Protein AF-A7HIB5-F1 (afdb_monomer_lite)

Radius of gyration: 30.07 Å; chains: 1; bounding box: 43×78×100 Å

Foldseek 3Di:
DDDDDDDDDDDPDDDDDDDDDDDDDDDDDDDDDDDDDDDDDDDDDPPPPCPDPLNVLVDDPDDPVPDDPLRVVLSVLVNLLVVLVVLLVVLVVCLVVDPDPVVNVVSVVSSVVSVVVNVVSLVVNLVSDVVSVVLCVLQPPDDDDSPDPPPPVVVVVVVVVVVVVVVVPD

Secondary structure (DSSP, 8-state):
----------------------------PPPP--------------------HHHHTTS-SS-GGGS-HHHHHHHHHHHHHHHHHHHHHHHHHHHHH---HHHHHHHHHHHHHHHHHHHHHHHHHHTT-HHHHHHHHHHSS--S-SS--HHHHHHHHHHHHHHHHHHTT-

pLDDT: mean 72.17, std 26.58, range [30.25, 98.88]

Structure (mmCIF, N/CA/C/O backbone):
data_AF-A7HIB5-F1
#
_entry.id   AF-A7HIB5-F1
#
loop_
_atom_site.group_PDB
_atom_site.id
_atom_site.type_symbol
_atom_site.label_atom_id
_atom_site.label_alt_id
_atom_site.label_comp_id
_atom_site.label_asym_id
_atom_site.label_entity_id
_atom_site.label_seq_id
_atom_site.pdbx_PDB_ins_code
_atom_site.Cartn_x
_atom_site.Cartn_y
_atom_site.Cartn_z
_atom_site.occupancy
_atom_site.B_iso_or_equiv
_atom_site.auth_seq_id
_atom_site.auth_comp_id
_atom_site.auth_asym_id
_atom_site.auth_atom_id
_atom_site.pdbx_PDB_model_num
ATOM 1 N N . MET A 1 1 ? 11.493 42.938 14.605 1.00 36.56 1 MET A N 1
ATOM 2 C CA . MET A 1 1 ? 12.101 42.717 15.928 1.00 36.56 1 MET A CA 1
ATOM 3 C C . MET A 1 1 ? 11.014 42.196 16.848 1.00 36.56 1 MET A C 1
ATOM 5 O O . MET A 1 1 ? 10.029 42.889 17.049 1.00 36.56 1 MET A O 1
ATOM 9 N N . GLU A 1 2 ? 11.189 40.945 17.266 1.00 53.94 2 GLU A N 1
ATOM 10 C CA . GLU A 1 2 ? 10.565 40.232 18.399 1.00 53.94 2 GLU A CA 1
ATOM 11 C C . GLU A 1 2 ? 10.636 41.027 19.735 1.00 53.94 2 GLU A C 1
ATOM 13 O O . GLU A 1 2 ? 11.330 42.049 19.732 1.00 53.94 2 GLU A O 1
ATOM 18 N N . PRO A 1 3 ? 10.025 40.602 20.880 1.00 54.56 3 PRO A N 1
ATOM 19 C CA . PRO A 1 3 ? 9.791 39.196 21.273 1.00 54.56 3 PRO A CA 1
ATOM 20 C C . PRO A 1 3 ? 8.508 38.864 22.069 1.00 54.56 3 PRO A C 1
ATOM 22 O O . PRO A 1 3 ? 7.959 39.683 22.799 1.00 54.56 3 PRO A O 1
ATOM 25 N N . LEU A 1 4 ? 8.117 37.587 22.040 1.00 38.16 4 LEU A N 1
ATOM 26 C CA . LEU A 1 4 ? 7.354 36.945 23.115 1.00 38.16 4 LEU A CA 1
ATOM 27 C C . LEU A 1 4 ? 7.949 35.555 23.353 1.00 38.16 4 LEU A C 1
ATOM 29 O O . LEU A 1 4 ? 7.671 34.602 22.631 1.00 38.16 4 LEU A O 1
ATOM 33 N N . ALA A 1 5 ? 8.814 35.472 24.360 1.00 41.25 5 ALA A N 1
ATOM 34 C CA . ALA A 1 5 ? 9.401 34.237 24.842 1.00 41.25 5 ALA A CA 1
ATOM 35 C C . ALA A 1 5 ? 9.019 34.028 26.313 1.00 41.25 5 ALA A C 1
ATOM 37 O O . ALA A 1 5 ? 9.237 34.919 27.129 1.00 41.25 5 ALA A O 1
ATOM 38 N N . LYS A 1 6 ? 8.588 32.789 26.590 1.00 39.31 6 LYS A N 1
ATOM 39 C CA . LYS A 1 6 ? 8.631 32.038 27.859 1.00 39.31 6 LYS A CA 1
ATOM 40 C C . LYS A 1 6 ? 7.645 32.421 28.962 1.00 39.31 6 LYS A C 1
ATOM 42 O O . LYS A 1 6 ? 7.785 33.479 29.551 1.00 39.31 6 LYS A O 1
ATOM 47 N N . GLU A 1 7 ? 6.847 31.428 29.380 1.00 38.28 7 GLU A N 1
ATOM 48 C CA . GLU A 1 7 ? 6.951 30.915 30.755 1.00 38.28 7 GLU A CA 1
ATOM 49 C C . GLU A 1 7 ? 6.451 29.449 30.930 1.00 38.28 7 GLU A C 1
ATOM 51 O O . GLU A 1 7 ? 5.324 29.131 30.573 1.00 38.28 7 GLU A O 1
ATOM 56 N N . LEU A 1 8 ? 7.356 28.607 31.474 1.00 38.28 8 LEU A N 1
ATOM 57 C CA . LEU A 1 8 ? 7.227 27.394 32.328 1.00 38.28 8 LEU A CA 1
ATOM 58 C C . LEU A 1 8 ? 6.327 26.214 31.877 1.00 38.28 8 LEU A C 1
ATOM 60 O O . LEU A 1 8 ? 5.111 26.314 31.846 1.00 38.28 8 LEU A O 1
ATOM 64 N N . ALA A 1 9 ? 6.855 25.055 31.461 1.00 34.50 9 ALA A N 1
ATOM 65 C CA . ALA A 1 9 ? 7.658 24.049 32.187 1.00 34.50 9 ALA A CA 1
ATOM 66 C C . ALA A 1 9 ? 6.926 23.319 33.341 1.00 34.50 9 ALA A C 1
ATOM 68 O O . ALA A 1 9 ? 6.409 23.938 34.264 1.00 34.50 9 ALA A O 1
ATOM 69 N N . SER A 1 10 ? 7.014 21.983 33.288 1.00 33.91 10 SER A N 1
ATOM 70 C CA . SER A 1 10 ? 6.782 20.999 34.360 1.00 33.91 10 SER A CA 1
ATOM 71 C C . SER A 1 10 ? 5.339 20.620 34.707 1.00 33.91 10 SER A C 1
ATOM 73 O O . SER A 1 10 ? 4.723 21.162 35.621 1.00 33.91 10 SER A O 1
ATOM 75 N N . ARG A 1 11 ? 4.869 19.533 34.086 1.00 38.69 11 ARG A N 1
ATOM 76 C CA . ARG A 1 11 ? 3.979 18.564 34.740 1.00 38.69 11 ARG A CA 1
ATOM 77 C C . ARG A 1 11 ? 4.498 17.152 34.485 1.00 38.69 11 ARG A C 1
ATOM 79 O O . ARG A 1 11 ? 3.959 16.413 33.672 1.00 38.69 11 ARG A O 1
ATOM 86 N N . GLU A 1 12 ? 5.561 16.797 35.201 1.00 39.62 12 GLU A N 1
ATOM 87 C CA . GLU A 1 12 ? 5.762 15.407 35.596 1.00 39.62 12 GLU A CA 1
ATOM 88 C C . GLU A 1 12 ? 4.677 15.072 36.625 1.00 39.62 12 GLU A C 1
ATOM 90 O O . GLU A 1 12 ? 4.636 15.639 37.717 1.00 39.62 12 GLU A O 1
ATOM 95 N N . GLY A 1 13 ? 3.745 14.208 36.237 1.00 33.75 13 GLY A N 1
ATOM 96 C CA . GLY A 1 13 ? 2.712 13.655 37.104 1.00 33.75 13 GLY A CA 1
ATOM 97 C C . GLY A 1 13 ? 2.836 12.145 37.075 1.00 33.75 13 GLY A C 1
ATOM 98 O O . GLY A 1 13 ? 2.188 11.489 36.266 1.00 33.75 13 GLY A O 1
ATOM 99 N N . GLY A 1 14 ? 3.731 11.624 37.913 1.00 30.25 14 GLY A N 1
ATOM 100 C CA . GLY A 1 14 ? 3.967 10.198 38.072 1.00 30.25 14 GLY A CA 1
ATOM 101 C C . GLY A 1 14 ? 2.706 9.441 38.485 1.00 30.25 14 GLY A C 1
ATOM 102 O O . GLY A 1 14 ? 1.888 9.918 39.271 1.00 30.25 14 GLY A O 1
ATOM 103 N N . TRP A 1 15 ? 2.601 8.235 37.942 1.00 32.22 15 TRP A N 1
ATOM 104 C CA . TRP A 1 15 ? 1.626 7.209 38.280 1.00 32.22 15 TRP A CA 1
ATOM 105 C C . TRP A 1 15 ? 1.681 6.883 39.784 1.00 32.22 15 TRP A C 1
ATOM 107 O O . TRP A 1 15 ? 2.709 6.379 40.250 1.00 32.22 15 TRP A O 1
ATOM 117 N N . PRO A 1 16 ? 0.627 7.134 40.583 1.00 42.06 16 PRO A N 1
ATOM 118 C CA . PRO A 1 16 ? 0.621 6.690 41.966 1.00 42.06 16 PRO A CA 1
ATOM 119 C C . PRO A 1 16 ? 0.339 5.186 42.012 1.00 42.06 16 PRO A C 1
ATOM 121 O O . PRO A 1 16 ? -0.712 4.703 41.590 1.00 42.06 16 PRO A O 1
ATOM 124 N N . GLY A 1 17 ? 1.324 4.443 42.516 1.00 33.69 17 GLY A N 1
ATOM 125 C CA . GLY A 1 17 ? 1.228 3.014 42.775 1.00 33.69 17 GLY A CA 1
ATOM 126 C C . GLY A 1 17 ? 0.143 2.680 43.797 1.00 33.69 17 GLY A C 1
ATOM 127 O O . GLY A 1 17 ? -0.054 3.394 44.779 1.00 33.69 17 GLY A O 1
ATOM 128 N N . ASN A 1 18 ? -0.522 1.547 43.581 1.00 41.72 18 ASN A N 1
ATOM 129 C CA . ASN A 1 18 ? -1.364 0.930 44.592 1.00 41.72 18 ASN A CA 1
ATOM 130 C C . ASN A 1 18 ? -0.538 -0.129 45.333 1.00 41.72 18 ASN A C 1
ATOM 132 O O . ASN A 1 18 ? -0.237 -1.199 44.805 1.00 41.72 18 ASN A O 1
ATOM 136 N N . VAL A 1 19 ? -0.134 0.211 46.553 1.00 40.56 19 VAL A N 1
ATOM 137 C CA . VAL A 1 19 ? 0.508 -0.687 47.512 1.00 40.56 19 VAL A CA 1
ATOM 138 C C . VAL A 1 19 ? -0.558 -1.391 48.354 1.00 40.56 19 VAL A C 1
ATOM 140 O O . VAL A 1 19 ? -1.298 -0.753 49.091 1.00 40.56 19 VAL A O 1
ATOM 143 N N . GLY A 1 20 ? -0.576 -2.721 48.259 1.00 32.19 20 GLY A N 1
ATOM 144 C CA . GLY A 1 20 ? -0.766 -3.652 49.374 1.00 32.19 20 GLY A CA 1
ATOM 145 C C . GLY A 1 20 ? -2.092 -3.654 50.147 1.00 32.19 20 GLY A C 1
ATOM 146 O O . GLY A 1 20 ? -2.288 -2.881 51.081 1.00 32.19 20 GLY A O 1
ATOM 147 N N . ARG A 1 21 ? -2.888 -4.709 49.936 1.00 38.75 21 ARG A N 1
ATOM 148 C CA . ARG A 1 21 ? -3.499 -5.442 51.056 1.00 38.75 21 ARG A CA 1
ATOM 149 C C . ARG A 1 21 ? -3.603 -6.931 50.725 1.00 38.75 21 ARG A C 1
ATOM 151 O O . ARG A 1 21 ? -4.389 -7.342 49.879 1.00 38.75 21 ARG A O 1
ATOM 158 N N . GLU A 1 22 ? -2.788 -7.721 51.414 1.00 34.84 22 GLU A N 1
ATOM 159 C CA . GLU A 1 22 ? -2.871 -9.179 51.474 1.00 34.84 22 GLU A CA 1
ATOM 160 C C . GLU A 1 22 ? -4.095 -9.638 52.287 1.00 34.84 22 GLU A C 1
ATOM 162 O O . GLU A 1 22 ? -4.501 -8.981 53.248 1.00 34.84 22 GLU A O 1
ATOM 167 N N . GLY A 1 23 ? -4.607 -10.829 51.953 1.00 35.84 23 GLY A N 1
ATOM 168 C CA . GLY A 1 23 ? -5.240 -11.714 52.933 1.00 35.84 23 GLY A CA 1
ATOM 169 C C . GLY A 1 23 ? -6.738 -11.980 52.776 1.00 35.84 23 GLY A C 1
ATOM 170 O O . GLY A 1 23 ? -7.515 -11.604 53.646 1.00 35.84 23 GLY A O 1
ATOM 171 N N . ALA A 1 24 ? -7.138 -12.738 51.753 1.00 36.34 24 ALA A N 1
ATOM 172 C CA . ALA A 1 24 ? -8.324 -13.596 51.838 1.00 36.34 24 ALA A CA 1
ATOM 173 C C . ALA A 1 24 ? -8.145 -14.831 50.941 1.00 36.34 24 ALA A C 1
ATOM 175 O O . ALA A 1 24 ? -8.324 -14.778 49.728 1.00 36.34 24 ALA A O 1
ATOM 176 N N . LYS A 1 25 ? -7.755 -15.957 51.551 1.00 37.62 25 LYS A N 1
ATOM 177 C CA . LYS A 1 25 ? -7.808 -17.279 50.917 1.00 37.62 25 LYS A CA 1
ATOM 178 C C . LYS A 1 25 ? -9.274 -17.702 50.846 1.00 37.62 25 LYS A C 1
ATOM 180 O O . LYS A 1 25 ? -9.873 -17.968 51.883 1.00 37.62 25 LYS A O 1
ATOM 185 N N . VAL A 1 26 ? -9.826 -17.791 49.641 1.00 41.09 26 VAL A N 1
ATOM 186 C CA . VAL A 1 26 ? -11.100 -18.472 49.388 1.00 41.09 26 VAL A CA 1
ATOM 187 C C . VAL A 1 26 ? -10.791 -19.690 48.531 1.00 41.09 26 VAL A C 1
ATOM 189 O O . VAL A 1 26 ? -10.477 -19.580 47.352 1.00 41.09 26 VAL A O 1
ATOM 192 N N . THR A 1 27 ? -10.817 -20.859 49.161 1.00 40.34 27 THR A N 1
ATOM 193 C CA . THR A 1 27 ? -10.777 -22.161 48.496 1.00 40.34 27 THR A CA 1
ATOM 194 C C . THR A 1 27 ? -12.198 -22.691 48.421 1.00 40.34 27 THR A C 1
ATOM 196 O O . THR A 1 27 ? -12.752 -23.005 49.469 1.00 40.34 27 THR A O 1
ATOM 199 N N . HIS A 1 28 ? -12.760 -22.859 47.226 1.00 36.03 28 HIS A N 1
ATOM 200 C CA . HIS A 1 28 ? -13.824 -23.837 47.002 1.00 36.03 28 HIS A CA 1
ATOM 201 C C . HIS A 1 28 ? -13.687 -24.458 45.612 1.00 36.03 28 HIS A C 1
ATOM 203 O O . HIS A 1 28 ? -13.496 -23.763 44.617 1.00 36.03 28 HIS A O 1
ATOM 209 N N . SER A 1 29 ? -13.714 -25.790 45.615 1.00 32.31 29 SER A N 1
ATOM 210 C CA . SER A 1 29 ? -13.533 -26.700 44.491 1.00 32.31 29 SER A CA 1
ATOM 211 C C . SER A 1 29 ? -14.467 -26.436 43.315 1.00 32.31 29 SER A C 1
ATOM 213 O O . SER A 1 29 ? -15.647 -26.140 43.491 1.00 32.31 29 SER A O 1
ATOM 215 N N . ALA A 1 30 ? -13.935 -26.694 42.122 1.00 39.62 30 ALA A N 1
ATOM 216 C CA . ALA A 1 30 ? -14.709 -27.002 40.930 1.00 39.62 30 ALA A CA 1
ATOM 217 C C . ALA A 1 30 ? -15.490 -28.317 41.108 1.00 39.62 30 ALA A C 1
ATOM 219 O O . ALA A 1 30 ? -14.973 -29.250 41.733 1.00 39.62 30 ALA A O 1
ATOM 220 N N . PRO A 1 31 ? -16.676 -28.448 40.501 1.00 40.12 31 PRO A N 1
ATOM 221 C CA . PRO A 1 31 ? -17.175 -29.729 40.049 1.00 40.12 31 PRO A CA 1
ATOM 222 C C . PRO A 1 31 ? -16.789 -29.979 38.583 1.00 40.12 31 PRO A C 1
ATOM 224 O O . PRO A 1 31 ? -16.850 -29.096 37.728 1.00 40.12 31 PRO A O 1
ATOM 227 N N . SER A 1 32 ? -16.373 -31.219 38.357 1.00 35.81 32 SER A N 1
ATOM 228 C CA . SER A 1 32 ? -16.057 -31.891 37.101 1.00 35.81 32 SER A CA 1
ATOM 229 C C . SER A 1 32 ? -17.288 -32.181 36.235 1.00 35.81 32 SER A C 1
ATOM 231 O O . SER A 1 32 ? -18.371 -32.415 36.764 1.00 35.81 32 SER A O 1
ATOM 233 N N . ASP A 1 33 ? -17.035 -32.266 34.928 1.00 33.19 33 ASP A N 1
ATOM 234 C CA . ASP A 1 33 ? -17.685 -33.091 33.902 1.00 33.19 33 ASP A CA 1
ATOM 235 C C . ASP A 1 33 ? -19.219 -33.163 33.846 1.00 33.19 33 ASP A C 1
ATOM 237 O O . ASP A 1 33 ? -19.873 -33.910 34.572 1.00 33.19 33 ASP A O 1
ATOM 241 N N . ALA A 1 34 ? -19.771 -32.520 32.815 1.00 35.44 34 ALA A N 1
ATOM 242 C CA . ALA A 1 34 ? -20.990 -32.977 32.163 1.00 35.44 34 ALA A CA 1
ATOM 243 C C . ALA A 1 34 ? -20.794 -32.924 30.642 1.00 35.44 34 ALA A C 1
ATOM 245 O O . ALA A 1 34 ? -20.836 -31.864 30.020 1.00 35.44 34 ALA A O 1
ATOM 246 N N . ALA A 1 35 ? -20.550 -34.101 30.068 1.00 33.22 35 ALA A N 1
ATOM 247 C CA . ALA A 1 35 ? -20.679 -34.363 28.647 1.00 33.22 35 ALA A CA 1
ATOM 248 C C . ALA A 1 35 ? -22.137 -34.143 28.214 1.00 33.22 35 ALA A C 1
ATOM 250 O O . ALA A 1 35 ? -23.063 -34.641 28.857 1.00 33.22 35 ALA A O 1
ATOM 251 N N . ALA A 1 36 ? -22.330 -33.426 27.112 1.00 41.06 36 ALA A N 1
ATOM 252 C CA . ALA A 1 36 ? -23.575 -33.431 26.362 1.00 41.06 36 ALA A CA 1
ATOM 253 C C . ALA A 1 36 ? -23.236 -33.713 24.896 1.00 41.06 36 ALA A C 1
ATOM 255 O O . ALA A 1 36 ? -22.728 -32.854 24.177 1.00 41.06 36 ALA A O 1
ATOM 256 N N . ASP A 1 37 ? -23.489 -34.961 24.510 1.00 35.78 37 ASP A N 1
ATOM 257 C CA . ASP A 1 37 ? -23.492 -35.464 23.145 1.00 35.78 37 ASP A CA 1
ATOM 258 C C . ASP A 1 37 ? -24.434 -34.632 22.259 1.00 35.78 37 ASP A C 1
ATOM 260 O O . ASP A 1 37 ? -25.640 -34.551 22.505 1.00 35.78 37 ASP A O 1
ATOM 264 N N . GLY A 1 38 ? -23.883 -34.043 21.198 1.00 38.16 38 GLY A N 1
ATOM 265 C CA . GLY A 1 38 ? -24.620 -33.495 20.060 1.00 38.16 38 GLY A CA 1
ATOM 266 C C . GLY A 1 38 ? -24.189 -34.231 18.787 1.00 38.16 38 GLY A C 1
ATOM 267 O O . GLY A 1 38 ? -23.000 -34.518 18.637 1.00 38.16 38 GLY A O 1
ATOM 268 N N . PRO A 1 39 ? -25.116 -34.597 17.885 1.00 38.91 39 PRO A N 1
ATOM 269 C CA . PRO A 1 39 ? -24.847 -35.576 16.841 1.00 38.91 39 PRO A CA 1
ATOM 270 C C . PRO A 1 39 ? -23.874 -35.027 15.797 1.00 38.91 39 PRO A C 1
ATOM 272 O O . PRO A 1 39 ? -24.052 -33.935 15.258 1.00 38.91 39 PRO A O 1
ATOM 275 N N . GLY A 1 40 ? -22.854 -35.833 15.504 1.00 38.59 40 GLY A N 1
ATOM 276 C CA . GLY A 1 40 ? -21.868 -35.569 14.472 1.00 38.59 40 GLY A CA 1
ATOM 277 C C . GLY A 1 40 ? -22.499 -35.482 13.087 1.00 38.59 40 GLY A C 1
ATOM 278 O O . GLY A 1 40 ? -23.130 -36.424 12.610 1.00 38.59 40 GLY A O 1
ATOM 279 N N . LEU A 1 41 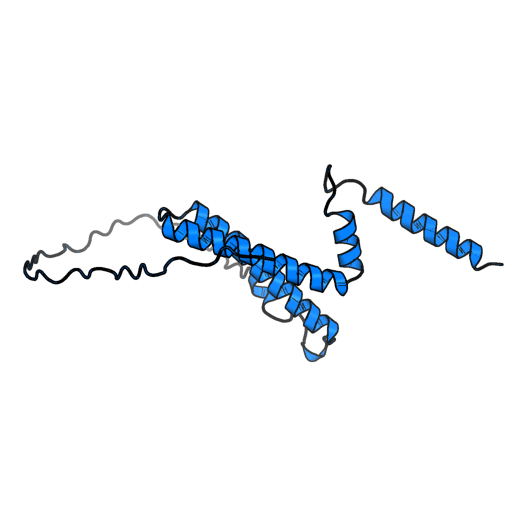? -22.251 -34.361 12.421 1.00 39.38 41 LEU A N 1
ATOM 280 C CA . LEU A 1 41 ? -22.290 -34.272 10.972 1.00 39.38 41 LEU A CA 1
ATOM 281 C C . LEU A 1 41 ? -20.845 -34.262 10.488 1.00 39.38 41 LEU A C 1
ATOM 283 O O . LEU A 1 41 ? -20.198 -33.222 10.396 1.00 39.38 41 LEU A O 1
ATOM 287 N N . GLY A 1 42 ? -20.343 -35.465 10.220 1.00 41.25 42 GLY A N 1
ATOM 288 C CA . GLY A 1 42 ? -19.243 -35.635 9.291 1.00 41.25 42 GLY A CA 1
ATOM 289 C C . GLY A 1 42 ? -19.709 -35.180 7.913 1.00 41.25 42 GLY A C 1
ATOM 290 O O . GLY A 1 42 ? -20.678 -35.705 7.368 1.00 41.25 42 GLY A O 1
ATOM 291 N N . ALA A 1 43 ? -19.017 -34.195 7.367 1.00 43.47 43 ALA A N 1
ATOM 292 C CA . ALA A 1 43 ? -18.935 -33.985 5.939 1.00 43.47 43 ALA A CA 1
ATOM 293 C C . ALA A 1 43 ? -17.500 -33.555 5.666 1.00 43.47 43 ALA A C 1
ATOM 295 O O . ALA A 1 43 ? -17.058 -32.503 6.129 1.00 43.47 43 ALA A O 1
ATOM 296 N N . ASP A 1 44 ? -16.777 -34.425 4.971 1.00 48.78 44 ASP A N 1
ATOM 297 C CA . ASP A 1 44 ? -15.474 -34.163 4.388 1.00 48.78 44 ASP A CA 1
ATOM 298 C C . ASP A 1 44 ? -15.524 -32.855 3.590 1.00 48.78 44 ASP A C 1
ATOM 300 O O . ASP A 1 44 ? -15.971 -32.815 2.443 1.00 48.78 44 ASP A O 1
ATOM 304 N N . ALA A 1 45 ? -15.076 -31.760 4.200 1.00 45.44 45 ALA A N 1
ATOM 305 C CA . ALA A 1 45 ? -14.704 -30.577 3.450 1.00 45.44 45 ALA A CA 1
ATOM 306 C C . ALA A 1 45 ? -13.333 -30.882 2.832 1.00 45.44 45 ALA A C 1
ATOM 308 O O . ALA A 1 45 ? -12.374 -31.093 3.583 1.00 45.44 45 ALA A O 1
ATOM 309 N N . PRO A 1 46 ? -13.190 -30.947 1.495 1.00 41.19 46 PRO A N 1
ATOM 310 C CA . PRO A 1 46 ? -11.867 -31.066 0.915 1.00 41.19 46 PRO A CA 1
ATOM 311 C C . PRO A 1 46 ? -11.071 -29.835 1.346 1.00 41.19 46 PRO A C 1
ATOM 313 O O . PRO A 1 46 ? -11.526 -28.703 1.174 1.00 41.19 46 PRO A O 1
ATOM 316 N N . ALA A 1 47 ? -9.895 -30.067 1.930 1.00 45.22 47 ALA A N 1
ATOM 317 C CA . ALA A 1 47 ? -8.933 -29.028 2.251 1.00 45.22 47 ALA A CA 1
ATOM 318 C C . ALA A 1 47 ? -8.540 -28.308 0.956 1.00 45.22 47 ALA A C 1
ATOM 320 O O . ALA A 1 47 ? -7.616 -28.712 0.245 1.00 45.22 47 ALA A O 1
ATOM 321 N N . ALA A 1 48 ? -9.269 -27.242 0.634 1.00 43.38 48 ALA A N 1
ATOM 322 C CA . ALA A 1 48 ? -8.839 -26.276 -0.346 1.00 43.38 48 ALA A CA 1
ATOM 323 C C . ALA A 1 48 ? -7.560 -25.661 0.216 1.00 43.38 48 ALA A C 1
ATOM 325 O O . ALA A 1 48 ? -7.596 -24.823 1.115 1.00 43.38 48 ALA A O 1
ATOM 326 N N . HIS A 1 49 ? -6.417 -26.082 -0.321 1.00 49.94 49 HIS A N 1
ATOM 327 C CA . HIS A 1 49 ? -5.196 -25.294 -0.270 1.00 49.94 49 HIS A CA 1
ATOM 328 C C . HIS A 1 49 ? -5.425 -24.053 -1.139 1.00 49.94 49 HIS A C 1
ATOM 330 O O . HIS A 1 49 ? -4.871 -23.905 -2.224 1.00 49.94 49 HIS A O 1
ATOM 336 N N . SER A 1 50 ? -6.312 -23.175 -0.677 1.00 44.25 50 SER A N 1
ATOM 337 C CA . SER A 1 50 ? -6.388 -21.804 -1.132 1.00 44.25 50 SER A CA 1
ATOM 338 C C . SER A 1 50 ? -5.174 -21.130 -0.525 1.00 44.25 50 SER A C 1
ATOM 340 O O . SER A 1 50 ? -5.246 -20.575 0.570 1.00 44.25 50 SER A O 1
ATOM 342 N N . SER A 1 51 ? -4.036 -21.211 -1.213 1.00 50.50 51 SER A N 1
ATOM 343 C CA . SER A 1 51 ? -3.010 -20.202 -1.008 1.00 50.50 51 SER A CA 1
ATOM 344 C C . SER A 1 51 ? -3.689 -18.873 -1.320 1.00 50.50 51 SER A C 1
ATOM 346 O O . SER A 1 51 ? -3.947 -18.566 -2.482 1.00 50.50 51 SER A O 1
ATOM 348 N N . SER A 1 52 ? -4.091 -18.146 -0.276 1.00 59.25 52 SER A N 1
ATOM 349 C CA . SER A 1 52 ? -4.606 -16.792 -0.424 1.00 59.25 52 SER A CA 1
ATOM 350 C C . SER A 1 52 ? -3.585 -16.006 -1.243 1.00 59.25 52 SER A C 1
ATOM 352 O O . SER A 1 52 ? -2.382 -16.121 -0.991 1.00 59.25 52 SER A O 1
ATOM 354 N N . MET A 1 53 ? -4.051 -15.230 -2.224 1.00 60.88 53 MET A N 1
ATOM 355 C CA . MET A 1 53 ? -3.186 -14.360 -3.030 1.00 60.88 53 MET A CA 1
ATOM 356 C C . MET A 1 53 ? -2.290 -13.474 -2.145 1.00 60.88 53 MET A C 1
ATOM 358 O O . MET A 1 53 ? -1.147 -13.227 -2.511 1.00 60.88 53 MET A O 1
ATOM 362 N N . ALA A 1 54 ? -2.763 -13.112 -0.945 1.00 57.59 54 ALA A N 1
ATOM 363 C CA . ALA A 1 54 ? -2.013 -12.362 0.065 1.00 57.59 54 ALA A CA 1
ATOM 364 C C . ALA A 1 54 ? -0.766 -13.097 0.596 1.00 57.59 54 ALA A C 1
ATOM 366 O O . ALA A 1 54 ? 0.291 -12.505 0.759 1.00 57.59 54 ALA A O 1
ATOM 367 N N . GLY A 1 55 ? -0.837 -14.413 0.823 1.00 62.38 55 GLY A N 1
ATOM 368 C CA . GLY A 1 55 ? 0.336 -15.181 1.266 1.00 62.38 55 GLY A CA 1
ATOM 369 C C . GLY A 1 55 ? 1.339 -15.436 0.138 1.00 62.38 55 GLY A C 1
ATOM 370 O O . GLY A 1 55 ? 2.522 -15.658 0.386 1.00 62.38 55 GLY A O 1
ATOM 371 N N . ALA A 1 56 ? 0.867 -15.408 -1.109 1.00 68.69 56 ALA A N 1
ATOM 372 C CA . ALA A 1 56 ? 1.669 -15.725 -2.281 1.00 68.69 56 ALA A CA 1
ATOM 373 C C . ALA A 1 56 ? 2.584 -14.561 -2.711 1.00 68.69 56 ALA A C 1
ATOM 375 O O . ALA A 1 56 ? 3.588 -14.810 -3.376 1.00 68.69 56 ALA A O 1
ATOM 376 N N . SER A 1 57 ? 2.275 -13.319 -2.315 1.00 75.19 57 SER A N 1
ATOM 377 C CA . SER A 1 57 ? 3.063 -12.129 -2.663 1.00 75.19 57 SER A CA 1
ATOM 378 C C . SER A 1 57 ? 4.317 -11.931 -1.806 1.00 75.19 57 SER A C 1
ATOM 380 O O . SER A 1 57 ? 5.191 -11.168 -2.207 1.00 75.19 57 SER A O 1
ATOM 382 N N . GLN A 1 58 ? 4.471 -12.660 -0.691 1.00 74.50 58 GLN A N 1
ATOM 383 C CA . GLN A 1 58 ? 5.664 -12.578 0.169 1.00 74.50 58 GLN A CA 1
ATOM 384 C C . GLN A 1 58 ? 6.952 -13.110 -0.485 1.00 74.50 58 GLN A C 1
ATOM 386 O O . GLN A 1 58 ? 8.046 -12.939 0.054 1.00 74.50 58 GLN A O 1
ATOM 391 N N . GLY A 1 59 ? 6.845 -13.774 -1.637 1.00 85.31 59 GLY A N 1
ATOM 392 C CA . GLY A 1 59 ? 7.982 -14.299 -2.381 1.00 85.31 59 GLY A CA 1
ATOM 393 C C . GLY A 1 59 ? 7.883 -14.043 -3.881 1.00 85.31 59 GLY A C 1
ATOM 394 O O . GLY A 1 59 ? 6.918 -13.486 -4.401 1.00 85.31 59 GLY A O 1
ATOM 395 N N . TRP A 1 60 ? 8.906 -14.488 -4.604 1.00 92.31 60 TRP A N 1
ATOM 396 C CA . TRP A 1 60 ? 8.934 -14.421 -6.060 1.00 92.31 60 TRP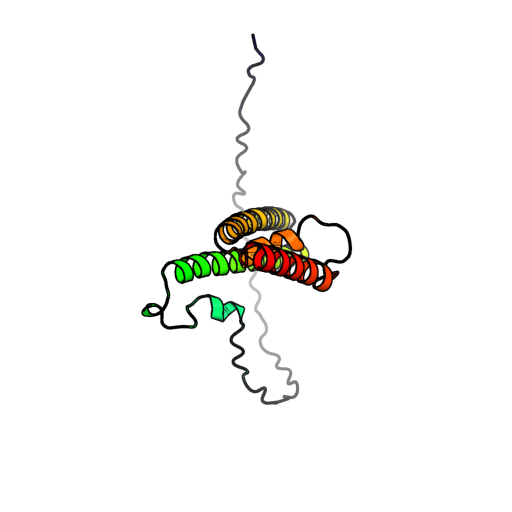 A CA 1
ATOM 397 C C . TRP A 1 60 ? 8.093 -15.550 -6.670 1.00 92.31 60 TRP A C 1
ATOM 399 O O . TRP A 1 60 ? 8.279 -16.717 -6.329 1.00 92.31 60 TRP A O 1
ATOM 409 N N . HIS A 1 61 ? 7.223 -15.232 -7.631 1.00 94.44 61 HIS A N 1
ATOM 410 C CA . HIS A 1 61 ? 6.519 -16.252 -8.429 1.00 94.44 61 HIS A CA 1
ATOM 411 C C . HIS A 1 61 ? 7.396 -16.904 -9.506 1.00 94.44 61 HIS A C 1
ATOM 413 O O . HIS A 1 61 ? 7.026 -17.925 -10.074 1.00 94.44 61 HIS A O 1
ATOM 419 N N . GLU A 1 62 ? 8.558 -16.318 -9.777 1.00 96.06 62 GLU A N 1
ATOM 420 C CA . GLU A 1 62 ? 9.544 -16.798 -10.737 1.00 96.06 62 GLU A CA 1
ATOM 421 C C . GLU A 1 62 ? 10.907 -16.914 -10.060 1.00 96.06 62 GLU A C 1
ATOM 423 O O . GLU A 1 62 ? 11.162 -16.294 -9.026 1.00 96.06 62 GLU A O 1
ATOM 428 N N . ARG A 1 63 ? 11.813 -17.688 -10.661 1.00 95.94 63 ARG A N 1
ATOM 429 C CA . ARG A 1 63 ? 13.178 -17.828 -10.142 1.00 95.94 63 ARG A CA 1
ATOM 430 C C . ARG A 1 63 ? 13.875 -16.470 -10.082 1.00 95.94 63 ARG A C 1
ATOM 432 O O . ARG A 1 63 ? 13.947 -15.757 -11.084 1.00 95.94 63 ARG A O 1
ATOM 439 N N . GLU A 1 64 ? 14.415 -16.129 -8.916 1.00 95.56 64 GLU A N 1
ATOM 440 C CA . GLU A 1 64 ? 14.960 -14.800 -8.645 1.00 95.56 64 GLU A CA 1
ATOM 441 C C . GLU A 1 64 ? 16.090 -14.406 -9.618 1.00 95.56 64 GLU A C 1
ATOM 443 O O . GLU A 1 64 ? 16.215 -13.235 -9.991 1.00 95.56 64 GLU A O 1
ATOM 448 N N . GLU A 1 65 ? 16.918 -15.360 -10.046 1.00 96.94 65 GLU A N 1
ATOM 449 C CA . GLU A 1 65 ? 18.017 -15.122 -10.984 1.00 96.94 65 GLU A CA 1
ATOM 450 C C . GLU A 1 65 ? 17.552 -14.697 -12.386 1.00 96.94 65 GLU A C 1
ATOM 452 O O . GLU A 1 65 ? 18.340 -14.132 -13.144 1.00 96.94 65 GLU A O 1
ATOM 457 N N . LEU A 1 66 ? 16.279 -14.930 -12.727 1.00 97.94 66 LEU A N 1
ATOM 458 C CA . LEU A 1 66 ? 15.679 -14.489 -13.988 1.00 97.94 66 LEU A CA 1
ATOM 459 C C . LEU A 1 66 ? 15.128 -13.060 -13.917 1.00 97.94 66 LEU A C 1
ATOM 461 O O . LEU A 1 66 ? 14.771 -12.482 -14.945 1.00 97.94 66 LEU A O 1
ATOM 465 N N . LEU A 1 67 ? 15.034 -12.478 -12.720 1.00 97.81 67 LEU A N 1
ATOM 466 C CA . LEU A 1 67 ? 14.407 -11.179 -12.519 1.00 97.81 67 LEU A CA 1
ATOM 467 C C . LEU A 1 67 ? 15.411 -10.043 -12.703 1.00 97.81 67 LEU A C 1
ATOM 469 O O . LEU A 1 67 ? 16.487 -10.016 -12.102 1.00 97.81 67 LEU A O 1
ATOM 473 N N . SER A 1 68 ? 15.014 -9.039 -13.485 1.00 98.19 68 SER A N 1
ATOM 474 C CA . SER A 1 68 ? 15.789 -7.805 -13.615 1.00 98.19 68 SER A CA 1
ATOM 475 C C . SER A 1 68 ? 15.841 -7.039 -12.287 1.00 98.19 68 SER A C 1
ATOM 477 O O . SER A 1 68 ? 14.905 -7.102 -11.490 1.00 98.19 68 SER A O 1
ATOM 479 N N . ALA A 1 69 ? 16.891 -6.240 -12.072 1.00 97.94 69 ALA A N 1
ATOM 480 C CA . ALA A 1 69 ? 16.985 -5.373 -10.892 1.00 97.94 69 ALA A CA 1
ATOM 481 C C . ALA A 1 69 ? 15.765 -4.440 -10.758 1.00 97.94 69 ALA A C 1
ATOM 483 O O . ALA A 1 69 ? 15.204 -4.314 -9.673 1.00 97.94 69 ALA A O 1
ATOM 484 N N . ARG A 1 70 ? 15.284 -3.877 -11.881 1.00 97.06 70 ARG A N 1
ATOM 485 C CA . ARG A 1 70 ? 14.061 -3.056 -11.917 1.00 97.06 70 ARG A CA 1
ATOM 486 C C . ARG A 1 70 ? 12.843 -3.838 -11.427 1.00 97.06 70 ARG A C 1
ATOM 488 O O . ARG A 1 70 ? 12.064 -3.306 -10.648 1.00 97.06 70 ARG A O 1
ATOM 495 N N . THR A 1 71 ? 12.666 -5.074 -11.893 1.00 97.31 71 THR A N 1
ATOM 496 C CA . THR A 1 71 ? 11.544 -5.932 -11.480 1.00 97.31 71 THR A CA 1
ATOM 497 C C . THR A 1 71 ? 11.605 -6.220 -9.987 1.00 97.31 71 THR A C 1
ATOM 499 O O . THR A 1 71 ? 10.583 -6.142 -9.315 1.00 97.31 71 THR A O 1
ATOM 502 N N . LYS A 1 72 ? 12.801 -6.498 -9.459 1.00 97.38 72 LYS A N 1
ATOM 503 C CA . LYS A 1 72 ? 12.987 -6.758 -8.030 1.00 97.38 72 LYS A CA 1
ATOM 504 C C . LYS A 1 72 ? 12.642 -5.540 -7.174 1.00 97.38 72 LYS A C 1
ATOM 506 O O . LYS A 1 72 ? 11.933 -5.686 -6.187 1.00 97.38 72 LYS A O 1
ATOM 511 N N . ASP A 1 73 ? 13.085 -4.345 -7.561 1.00 98.19 73 ASP A N 1
ATOM 512 C CA . ASP A 1 73 ? 12.743 -3.115 -6.831 1.00 98.19 73 ASP A CA 1
ATOM 513 C C . ASP A 1 73 ? 11.255 -2.772 -6.935 1.00 98.19 73 ASP A C 1
ATOM 515 O O . ASP A 1 73 ? 10.649 -2.359 -5.949 1.00 98.19 73 ASP A O 1
ATOM 519 N N . LEU A 1 74 ? 10.647 -2.981 -8.106 1.00 97.56 74 LEU A N 1
ATOM 520 C CA . LEU A 1 74 ? 9.213 -2.769 -8.274 1.00 97.56 74 LEU A CA 1
ATOM 521 C C . LEU A 1 74 ? 8.395 -3.751 -7.428 1.00 97.56 74 LEU A C 1
ATOM 523 O O . LEU A 1 74 ? 7.428 -3.334 -6.807 1.00 97.56 74 LEU A O 1
ATOM 527 N N . HIS A 1 75 ? 8.795 -5.023 -7.354 1.00 97.00 75 HIS A N 1
ATOM 528 C CA . HIS A 1 75 ? 8.154 -6.001 -6.476 1.00 97.00 75 HIS A CA 1
ATOM 529 C C . HIS A 1 75 ? 8.256 -5.598 -5.006 1.00 97.00 75 HIS A C 1
ATOM 531 O O . HIS A 1 75 ? 7.238 -5.614 -4.329 1.00 97.00 75 HIS A O 1
ATOM 537 N N . ARG A 1 76 ? 9.434 -5.162 -4.530 1.00 97.38 76 ARG A N 1
ATOM 538 C CA . ARG A 1 76 ? 9.582 -4.648 -3.156 1.00 97.38 76 ARG A CA 1
ATOM 539 C C . ARG A 1 76 ? 8.580 -3.532 -2.876 1.00 97.38 76 ARG A C 1
ATOM 541 O O . ARG A 1 76 ? 7.853 -3.607 -1.900 1.00 97.38 76 ARG A O 1
ATOM 548 N N . ALA A 1 77 ? 8.493 -2.542 -3.767 1.00 98.25 77 ALA A N 1
ATOM 549 C CA . ALA A 1 77 ? 7.539 -1.447 -3.615 1.00 98.25 77 ALA A CA 1
ATOM 550 C C . ALA A 1 77 ? 6.075 -1.925 -3.661 1.00 98.25 77 ALA A C 1
ATOM 552 O O . ALA A 1 77 ? 5.253 -1.447 -2.890 1.00 98.25 77 ALA A O 1
ATOM 553 N N . LEU A 1 78 ? 5.736 -2.865 -4.548 1.00 97.25 78 LEU A N 1
ATOM 554 C CA . LEU A 1 78 ? 4.374 -3.393 -4.666 1.00 97.25 78 LEU A CA 1
ATOM 555 C C . LEU A 1 78 ? 3.957 -4.214 -3.444 1.00 97.25 78 LEU A C 1
ATOM 557 O O . LEU A 1 78 ? 2.820 -4.075 -3.008 1.00 97.25 78 LEU A O 1
ATOM 561 N N . VAL A 1 79 ? 4.847 -5.046 -2.900 1.00 97.19 79 VAL A N 1
ATOM 562 C CA . VAL A 1 79 ? 4.574 -5.829 -1.688 1.00 97.19 79 VAL A CA 1
ATOM 563 C C . VAL A 1 79 ? 4.450 -4.907 -0.484 1.00 97.19 79 VAL A C 1
ATOM 565 O O . VAL A 1 79 ? 3.456 -5.003 0.219 1.00 97.19 79 VAL A O 1
ATOM 568 N N . SER A 1 80 ? 5.354 -3.937 -0.313 1.00 97.75 80 SER A N 1
ATOM 569 C CA . SER A 1 80 ? 5.209 -2.954 0.767 1.00 97.75 80 SER A CA 1
ATOM 570 C C . SER A 1 80 ? 3.898 -2.172 0.648 1.00 97.75 80 SER A C 1
ATOM 572 O O . SER A 1 80 ? 3.192 -2.022 1.631 1.00 97.75 80 SER A O 1
ATOM 574 N N . LEU A 1 81 ? 3.495 -1.745 -0.557 1.00 98.12 81 LEU A N 1
ATOM 575 C CA . LEU A 1 81 ? 2.186 -1.110 -0.752 1.00 98.12 81 LEU A CA 1
ATOM 576 C C . LEU A 1 81 ? 1.018 -2.038 -0.370 1.00 98.12 81 LEU A C 1
ATOM 578 O O . LEU A 1 81 ? 0.033 -1.562 0.184 1.00 98.12 81 LEU A O 1
ATOM 582 N N . GLN A 1 82 ? 1.099 -3.335 -0.682 1.00 97.19 82 GLN A N 1
ATOM 583 C CA . GLN A 1 82 ? 0.078 -4.310 -0.279 1.00 97.19 82 GLN A CA 1
ATOM 584 C C . GLN A 1 82 ? -0.003 -4.430 1.245 1.00 97.19 82 GLN A C 1
ATOM 586 O O . GLN A 1 82 ? -1.105 -4.360 1.778 1.00 97.19 82 GLN A O 1
ATOM 591 N N . GLU A 1 83 ? 1.138 -4.539 1.927 1.00 96.81 83 GLU A N 1
ATOM 592 C CA . GLU A 1 83 ? 1.216 -4.635 3.389 1.00 96.81 83 GLU A CA 1
ATOM 593 C C . GLU A 1 83 ? 0.589 -3.410 4.072 1.00 96.81 83 GLU A C 1
ATOM 595 O O . GLU A 1 83 ? -0.214 -3.571 4.992 1.00 96.81 83 GLU A O 1
ATOM 600 N N . GLU A 1 84 ? 0.859 -2.194 3.579 1.00 98.50 84 GLU A N 1
ATOM 601 C CA . GLU A 1 84 ? 0.228 -0.984 4.128 1.00 98.50 84 GLU A CA 1
ATOM 602 C C . GLU A 1 84 ? -1.296 -0.985 3.922 1.00 98.50 84 GLU A C 1
ATOM 604 O O . GLU A 1 84 ? -2.061 -0.619 4.815 1.00 98.50 84 GLU A O 1
ATOM 609 N N . LEU A 1 85 ? -1.775 -1.430 2.754 1.00 98.38 85 LEU A N 1
ATOM 610 C CA . LEU A 1 85 ? -3.213 -1.531 2.477 1.00 98.38 85 LEU A CA 1
ATOM 611 C C . LEU A 1 85 ? -3.902 -2.587 3.357 1.00 98.38 85 LEU A C 1
ATOM 613 O O . LEU A 1 85 ? -5.023 -2.355 3.815 1.00 98.38 85 LEU A O 1
ATOM 617 N N . GLU A 1 86 ? -3.238 -3.713 3.627 1.00 98.00 86 GLU A N 1
ATOM 618 C CA . GLU A 1 86 ? -3.716 -4.727 4.575 1.00 98.00 86 GLU A CA 1
ATOM 619 C C . GLU A 1 86 ? -3.766 -4.172 6.001 1.00 98.00 86 GLU A C 1
ATOM 621 O O . GLU A 1 86 ? -4.761 -4.368 6.704 1.00 98.00 86 GLU A O 1
ATOM 626 N N . ALA A 1 87 ? -2.742 -3.426 6.422 1.00 98.12 87 ALA A N 1
ATOM 627 C CA . ALA A 1 87 ? -2.715 -2.787 7.731 1.00 98.12 87 ALA A CA 1
ATOM 628 C C . A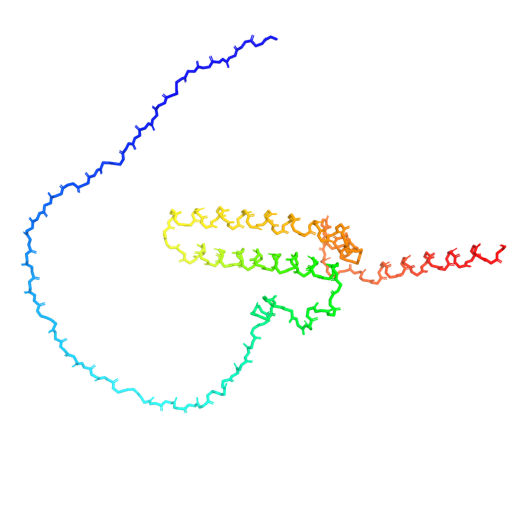LA A 1 87 ? -3.867 -1.782 7.897 1.00 98.12 87 ALA A C 1
ATOM 630 O O . ALA A 1 87 ? -4.559 -1.816 8.919 1.00 98.12 87 ALA A O 1
ATOM 631 N N . ILE A 1 88 ? -4.140 -0.949 6.883 1.00 98.69 88 ILE A N 1
ATOM 632 C CA . ILE A 1 88 ? -5.275 -0.009 6.877 1.00 98.69 88 ILE A CA 1
ATOM 633 C C . ILE A 1 88 ? -6.603 -0.745 7.094 1.00 98.69 88 ILE A C 1
ATOM 635 O O . ILE A 1 88 ? -7.400 -0.331 7.942 1.00 98.69 88 ILE A O 1
ATOM 639 N N . ASP A 1 89 ? -6.842 -1.826 6.347 1.00 98.75 89 ASP A N 1
ATOM 640 C CA . ASP A 1 89 ? -8.061 -2.633 6.471 1.00 98.75 89 ASP A CA 1
ATOM 641 C C . ASP A 1 89 ? -8.171 -3.269 7.865 1.00 98.75 89 ASP A C 1
ATOM 643 O O . ASP A 1 89 ? -9.162 -3.084 8.577 1.00 98.75 89 ASP A O 1
ATOM 647 N N . TRP A 1 90 ? -7.119 -3.950 8.319 1.00 98.69 90 TRP A N 1
ATOM 648 C CA . TRP A 1 90 ? -7.120 -4.617 9.620 1.00 98.69 90 TRP A CA 1
ATOM 649 C C . TRP A 1 90 ? -7.305 -3.642 10.777 1.00 98.69 90 TRP A C 1
ATOM 651 O O . TRP A 1 90 ? -8.029 -3.949 11.729 1.00 98.69 90 TRP A O 1
ATOM 661 N N . TYR A 1 91 ? -6.668 -2.471 10.724 1.00 98.75 91 TYR A N 1
ATOM 662 C CA . TYR A 1 91 ? -6.875 -1.449 11.738 1.00 98.75 91 TYR A CA 1
ATOM 663 C C . TYR A 1 91 ? -8.309 -0.935 11.725 1.00 98.75 91 TYR A C 1
ATOM 665 O O . TYR A 1 91 ? -8.900 -0.840 12.798 1.00 98.75 91 TYR A O 1
ATOM 673 N N . GLN A 1 92 ? -8.908 -0.686 10.556 1.00 98.81 92 GLN A N 1
ATOM 674 C CA . GLN A 1 92 ? -10.305 -0.257 10.479 1.00 98.81 92 GLN A CA 1
ATOM 675 C C . GLN A 1 92 ? -11.258 -1.275 11.120 1.00 98.81 92 GLN A C 1
ATOM 677 O O . GLN A 1 92 ? -12.097 -0.898 11.937 1.00 98.81 92 GLN A O 1
ATOM 682 N N . GLN A 1 93 ? -11.084 -2.566 10.831 1.00 98.81 93 GLN A N 1
ATOM 683 C CA . GLN A 1 93 ? -11.901 -3.622 11.437 1.00 98.81 93 GLN A CA 1
ATOM 684 C C . GLN A 1 93 ? -11.756 -3.659 12.968 1.00 98.81 93 GLN A C 1
ATOM 686 O O . GLN A 1 93 ? -12.742 -3.798 13.692 1.00 98.81 93 GLN A O 1
ATOM 691 N N . ARG A 1 94 ? -10.529 -3.503 13.484 1.00 98.81 94 ARG A N 1
ATOM 692 C CA . ARG A 1 94 ? -10.258 -3.489 14.933 1.00 98.81 94 ARG A CA 1
ATOM 693 C C . ARG A 1 94 ? -10.801 -2.238 15.617 1.00 98.81 94 ARG A C 1
ATOM 695 O O . ARG A 1 94 ? -11.286 -2.343 16.740 1.00 98.81 94 ARG A O 1
ATOM 702 N N . ILE A 1 95 ? -10.737 -1.083 14.952 1.00 98.75 95 ILE A N 1
ATOM 703 C CA . ILE A 1 95 ? -11.351 0.167 15.417 1.00 98.75 95 ILE A CA 1
ATOM 704 C C . ILE A 1 95 ? -12.845 -0.060 15.614 1.00 98.75 95 ILE A C 1
ATOM 706 O O . ILE A 1 95 ? -13.362 0.240 16.683 1.00 98.75 95 ILE A O 1
ATOM 710 N N . ASP A 1 96 ? -13.540 -0.640 14.640 1.00 98.81 96 ASP A N 1
ATOM 711 C CA . ASP A 1 96 ? -14.983 -0.862 14.756 1.00 98.81 96 ASP A CA 1
ATOM 712 C C . ASP A 1 96 ? -15.326 -1.875 15.863 1.00 98.81 96 ASP A C 1
ATOM 714 O O . ASP A 1 96 ? -16.300 -1.677 16.590 1.00 98.81 96 ASP A O 1
ATOM 718 N N . ALA A 1 97 ? -14.495 -2.905 16.051 1.00 98.75 97 ALA A N 1
ATOM 719 C CA . ALA A 1 97 ? -14.738 -3.985 17.007 1.00 98.75 97 ALA A CA 1
ATOM 720 C C . ALA A 1 97 ? -14.327 -3.694 18.467 1.00 98.75 97 ALA A C 1
ATOM 722 O O . ALA A 1 97 ? -14.837 -4.353 19.371 1.00 98.75 97 ALA A O 1
ATOM 723 N N . THR A 1 98 ? -13.392 -2.773 18.729 1.00 98.69 98 THR A N 1
ATOM 724 C CA . THR A 1 98 ? -12.868 -2.558 20.093 1.00 98.69 98 THR A CA 1
ATOM 725 C C . THR A 1 98 ? -13.833 -1.772 20.986 1.00 98.69 98 THR A C 1
ATOM 727 O O . THR A 1 98 ? -14.347 -0.723 20.599 1.00 98.69 98 THR A O 1
ATOM 730 N N . GLU A 1 99 ? -14.035 -2.219 22.225 1.00 98.56 99 GLU A N 1
ATOM 731 C CA . GLU A 1 99 ? -14.802 -1.478 23.242 1.00 98.56 99 GLU A CA 1
ATOM 732 C C . GLU A 1 99 ? -13.922 -0.528 24.078 1.00 98.56 99 GLU A C 1
ATOM 734 O O . GLU A 1 99 ? -14.441 0.357 24.758 1.00 98.56 99 GLU A O 1
ATOM 739 N N . ASP A 1 100 ? -12.594 -0.678 24.012 1.00 98.81 100 ASP A N 1
ATOM 740 C CA . ASP A 1 100 ? -11.639 0.171 24.729 1.00 98.81 100 ASP A CA 1
ATOM 741 C C . ASP A 1 100 ? -11.353 1.466 23.935 1.00 98.81 100 ASP A C 1
ATOM 743 O O . ASP A 1 100 ? -10.847 1.390 22.804 1.00 98.81 100 ASP A O 1
ATOM 747 N N . PRO A 1 101 ? -11.661 2.656 24.492 1.00 98.50 101 PRO A N 1
ATOM 748 C CA . PRO A 1 101 ? -11.463 3.928 23.806 1.00 98.50 101 PRO A CA 1
ATOM 749 C C . PRO A 1 101 ? -9.987 4.324 23.659 1.00 98.50 101 PRO A C 1
ATOM 751 O O . PRO A 1 101 ? -9.638 4.955 22.664 1.00 98.50 101 PRO A O 1
ATOM 754 N N . GLU A 1 102 ? -9.110 3.963 24.598 1.00 98.69 102 GLU A N 1
ATOM 755 C CA . GLU A 1 102 ? -7.680 4.277 24.496 1.00 98.69 102 GLU A CA 1
ATOM 756 C C . GLU A 1 102 ? -7.046 3.462 23.368 1.00 98.69 102 GLU A C 1
ATOM 758 O O . GLU A 1 102 ? -6.357 4.015 22.506 1.00 98.69 102 GLU A O 1
ATOM 763 N N . LEU A 1 103 ? -7.372 2.167 23.295 1.00 98.81 103 LEU A N 1
ATOM 764 C CA . LEU A 1 103 ? -6.937 1.327 22.183 1.00 98.81 103 LEU A CA 1
ATOM 765 C C . LEU A 1 103 ? -7.487 1.837 20.846 1.00 98.81 103 LEU A C 1
ATOM 767 O O . LEU A 1 103 ? -6.742 1.899 19.871 1.00 98.81 103 LEU A O 1
ATOM 771 N N . ARG A 1 104 ? -8.762 2.245 20.788 1.00 98.75 104 ARG A N 1
ATOM 772 C CA . ARG A 1 104 ? -9.368 2.812 19.573 1.00 98.75 104 ARG A CA 1
ATOM 773 C C . ARG A 1 104 ? -8.552 3.982 19.023 1.00 98.75 104 ARG A C 1
ATOM 775 O O . ARG A 1 104 ? -8.241 3.984 17.836 1.00 98.75 104 ARG A O 1
ATOM 782 N N . HIS A 1 105 ? -8.156 4.919 19.883 1.00 98.75 105 HIS A N 1
ATOM 783 C CA . HIS A 1 105 ? -7.358 6.077 19.480 1.00 98.75 105 HIS A CA 1
ATOM 784 C C . HIS A 1 105 ? -5.972 5.695 18.944 1.00 98.75 105 HIS A C 1
ATOM 786 O O . HIS A 1 105 ? -5.524 6.275 17.956 1.00 98.75 105 HIS A O 1
ATOM 792 N N . ILE A 1 106 ? -5.309 4.702 19.546 1.00 98.88 106 ILE A N 1
ATOM 793 C CA . ILE A 1 106 ? -4.023 4.191 19.043 1.00 98.88 106 ILE A CA 1
ATOM 794 C C . ILE A 1 106 ? -4.200 3.582 17.646 1.00 98.88 106 ILE A C 1
ATOM 796 O O . ILE A 1 106 ? -3.425 3.869 16.738 1.00 98.88 106 ILE A O 1
ATOM 800 N N . LEU A 1 107 ? -5.238 2.765 17.449 1.00 98.81 107 LEU A N 1
ATOM 801 C CA . LEU A 1 107 ? -5.484 2.109 16.163 1.00 98.81 107 LEU A CA 1
ATOM 802 C C . LEU A 1 107 ? -5.860 3.116 15.064 1.00 98.81 107 LEU A C 1
ATOM 804 O O . LEU A 1 107 ? -5.429 2.950 13.926 1.00 98.81 107 LEU A O 1
ATOM 808 N N . GLU A 1 108 ? -6.638 4.154 15.387 1.00 98.81 108 GLU A N 1
ATOM 809 C CA . GLU A 1 108 ? -6.970 5.249 14.462 1.00 98.81 108 GLU A CA 1
ATOM 810 C C . GLU A 1 108 ? -5.724 6.002 14.002 1.00 98.81 108 GLU A C 1
ATOM 812 O O . GLU A 1 108 ? -5.566 6.235 12.803 1.00 98.81 108 GLU A O 1
ATOM 817 N N . HIS A 1 109 ? -4.839 6.339 14.945 1.00 98.69 109 HIS A N 1
ATOM 818 C CA . HIS A 1 109 ? -3.570 6.993 14.651 1.00 98.69 109 HIS A CA 1
ATOM 819 C C . HIS A 1 109 ? -2.720 6.144 13.702 1.00 98.69 109 HIS A C 1
ATOM 821 O O . HIS A 1 109 ? -2.388 6.616 12.617 1.00 98.69 109 HIS A O 1
ATOM 827 N N . ASN A 1 110 ? -2.466 4.880 14.055 1.00 98.75 110 ASN A N 1
ATOM 828 C CA . ASN A 1 110 ? -1.660 3.982 13.230 1.00 98.75 110 ASN A CA 1
ATOM 829 C C . ASN A 1 110 ? -2.263 3.812 11.826 1.00 98.75 110 ASN A C 1
ATOM 831 O O . ASN A 1 110 ? -1.565 3.989 10.836 1.00 98.75 110 ASN A O 1
ATOM 835 N N . ARG A 1 111 ? -3.578 3.550 11.718 1.00 98.81 111 ARG A N 1
ATOM 836 C CA . ARG A 1 111 ? -4.281 3.407 10.427 1.00 98.81 111 ARG A CA 1
ATOM 837 C C . ARG A 1 111 ? -4.046 4.600 9.505 1.00 98.81 111 ARG A C 1
ATOM 839 O O . ARG A 1 111 ? -3.958 4.434 8.289 1.00 98.81 111 ARG A O 1
ATOM 846 N N . ASP A 1 112 ? -4.063 5.806 10.063 1.00 98.75 112 ASP A N 1
ATOM 847 C CA . ASP A 1 112 ? -3.931 7.024 9.274 1.00 98.75 112 ASP A CA 1
ATOM 848 C C . ASP A 1 112 ? -2.471 7.297 8.876 1.00 98.75 112 ASP A C 1
ATOM 850 O O . ASP A 1 112 ? -2.259 7.810 7.777 1.00 98.75 112 ASP A O 1
ATOM 854 N N . GLU A 1 113 ? -1.485 6.865 9.671 1.00 98.69 113 GLU A N 1
ATOM 855 C CA . GLU A 1 113 ? -0.067 6.844 9.269 1.00 98.69 113 GLU A CA 1
ATOM 856 C C . GLU A 1 113 ? 0.192 5.856 8.118 1.00 98.69 113 GLU A C 1
ATOM 858 O O . GLU A 1 113 ? 0.844 6.216 7.137 1.00 98.69 113 GLU A O 1
ATOM 863 N N . GLU A 1 114 ? -0.417 4.665 8.128 1.00 98.69 114 GLU A N 1
ATOM 864 C CA . GLU A 1 114 ? -0.214 3.701 7.029 1.00 98.69 114 GLU A CA 1
ATOM 865 C C . GLU A 1 114 ? -0.746 4.222 5.679 1.00 98.69 114 GLU A C 1
ATOM 867 O O . GLU A 1 114 ? -0.224 3.892 4.611 1.00 98.69 114 GLU A O 1
ATOM 872 N N . LYS A 1 115 ? -1.752 5.113 5.684 1.00 98.62 115 LYS A N 1
ATOM 873 C CA . LYS A 1 115 ? -2.211 5.801 4.458 1.00 98.62 115 LYS A CA 1
ATOM 874 C C . LYS A 1 115 ? -1.140 6.734 3.895 1.00 98.62 115 LYS A C 1
ATOM 876 O O . LYS A 1 115 ? -1.050 6.886 2.670 1.00 98.62 115 LYS A O 1
ATOM 881 N N . GLU A 1 116 ? -0.342 7.361 4.758 1.00 98.75 116 GLU A N 1
ATOM 882 C CA . GLU A 1 116 ? 0.814 8.155 4.345 1.00 98.75 116 GLU A CA 1
ATOM 883 C C . GLU A 1 116 ? 1.888 7.248 3.736 1.00 98.75 116 GLU A C 1
ATOM 885 O O . GLU A 1 116 ? 2.311 7.496 2.601 1.00 98.75 116 GLU A O 1
ATOM 890 N N . HIS A 1 117 ? 2.246 6.151 4.412 1.00 98.75 117 HIS A N 1
ATOM 891 C CA . HIS A 1 117 ? 3.215 5.171 3.910 1.00 98.75 117 HIS A CA 1
ATOM 892 C C . HIS A 1 117 ? 2.809 4.617 2.536 1.00 98.75 117 HIS A C 1
ATOM 894 O O . HIS A 1 117 ? 3.582 4.697 1.572 1.00 98.75 117 HIS A O 1
ATOM 900 N N . ALA A 1 118 ? 1.556 4.171 2.397 1.00 98.75 118 ALA A N 1
ATOM 901 C CA . ALA A 1 118 ? 0.997 3.700 1.134 1.00 98.75 118 ALA A CA 1
ATOM 902 C C . ALA A 1 118 ? 1.107 4.766 0.030 1.00 98.75 118 ALA A C 1
ATOM 904 O O . ALA A 1 118 ? 1.538 4.475 -1.090 1.00 98.75 118 ALA A O 1
ATOM 905 N N . SER A 1 119 ? 0.784 6.024 0.341 1.00 98.62 119 SER A N 1
ATOM 906 C CA . SER A 1 119 ? 0.852 7.136 -0.618 1.00 98.62 119 SER A CA 1
ATOM 907 C C . SER A 1 119 ? 2.287 7.449 -1.058 1.00 98.62 119 SER A C 1
ATOM 909 O O . SER A 1 119 ? 2.536 7.703 -2.242 1.00 98.62 119 SER A O 1
ATOM 911 N N . MET A 1 120 ? 3.252 7.395 -0.137 1.00 98.75 120 MET A N 1
ATOM 912 C CA . MET A 1 120 ? 4.674 7.601 -0.433 1.00 98.75 120 MET A CA 1
ATOM 913 C C . MET A 1 120 ? 5.222 6.519 -1.372 1.00 98.75 120 MET A C 1
ATOM 915 O O . MET A 1 120 ? 5.928 6.826 -2.341 1.00 98.75 120 MET A O 1
ATOM 919 N N . ILE A 1 121 ? 4.870 5.257 -1.118 1.00 98.81 121 ILE A N 1
ATOM 920 C CA . ILE A 1 121 ? 5.275 4.118 -1.948 1.00 98.81 121 ILE A CA 1
ATOM 921 C C . ILE A 1 121 ? 4.608 4.198 -3.328 1.00 98.81 121 ILE A C 1
ATOM 923 O O . ILE A 1 121 ? 5.279 4.049 -4.356 1.00 98.81 121 ILE A O 1
ATOM 927 N N . LEU A 1 122 ? 3.310 4.515 -3.374 1.00 98.69 122 LEU A N 1
ATOM 928 C CA . LEU A 1 122 ? 2.558 4.695 -4.615 1.00 98.69 122 LEU A CA 1
ATOM 929 C C . LEU A 1 122 ? 3.177 5.781 -5.507 1.00 98.69 122 LEU A C 1
ATOM 931 O O . LEU A 1 122 ? 3.321 5.593 -6.717 1.00 98.69 122 LEU A O 1
ATOM 935 N N . GLU A 1 123 ? 3.616 6.897 -4.922 1.00 98.69 123 GLU A N 1
ATOM 936 C CA . GLU A 1 123 ? 4.317 7.954 -5.656 1.00 98.69 123 GLU A CA 1
ATOM 937 C C . GLU A 1 123 ? 5.668 7.475 -6.213 1.00 98.69 123 GLU A C 1
ATOM 939 O O . GLU A 1 123 ? 6.039 7.815 -7.344 1.00 98.69 123 GLU A O 1
ATOM 944 N N . TRP A 1 124 ? 6.414 6.654 -5.465 1.00 98.81 124 TRP A N 1
ATOM 945 C CA . TRP A 1 124 ? 7.662 6.068 -5.961 1.00 98.81 124 TRP A CA 1
ATOM 946 C C . TRP A 1 124 ? 7.424 5.173 -7.186 1.00 98.81 124 TRP A C 1
ATOM 948 O O . TRP A 1 124 ? 8.186 5.272 -8.160 1.00 98.81 124 TRP A O 1
ATOM 958 N N . ILE A 1 125 ? 6.355 4.365 -7.159 1.00 98.62 125 ILE A N 1
ATOM 959 C CA . ILE A 1 125 ? 5.912 3.509 -8.273 1.00 98.62 125 ILE A CA 1
ATOM 960 C C . ILE A 1 125 ? 5.514 4.377 -9.471 1.00 98.62 125 ILE A C 1
ATOM 962 O O . ILE A 1 125 ? 6.036 4.181 -10.572 1.00 98.62 125 ILE A O 1
ATOM 966 N N . ARG A 1 126 ? 4.675 5.401 -9.259 1.00 98.38 126 ARG A N 1
ATOM 967 C CA . ARG A 1 126 ? 4.226 6.333 -10.308 1.00 98.38 126 ARG A CA 1
ATOM 968 C C . ARG A 1 126 ? 5.397 6.969 -11.060 1.00 98.38 126 ARG A C 1
ATOM 970 O O . ARG A 1 126 ? 5.333 7.148 -12.272 1.00 98.38 126 ARG A O 1
ATOM 977 N N . ARG A 1 127 ? 6.493 7.312 -10.376 1.00 98.25 127 ARG A N 1
ATOM 978 C CA . ARG A 1 127 ? 7.684 7.901 -11.022 1.00 98.25 127 ARG A CA 1
ATOM 979 C C . ARG A 1 127 ? 8.468 6.923 -11.906 1.00 98.25 127 ARG A C 1
ATOM 981 O O . ARG A 1 127 ? 9.307 7.375 -12.681 1.00 98.25 127 ARG A O 1
ATOM 988 N N . ARG A 1 128 ? 8.249 5.609 -11.781 1.00 98.06 128 ARG A N 1
ATOM 989 C CA . ARG A 1 128 ? 9.070 4.548 -12.405 1.00 98.06 128 ARG A CA 1
ATOM 990 C C . ARG A 1 128 ? 8.299 3.609 -13.325 1.00 98.06 128 ARG A C 1
ATOM 992 O O . ARG A 1 128 ? 8.920 2.834 -14.063 1.00 98.06 128 ARG A O 1
ATOM 999 N N . ASP A 1 129 ? 6.977 3.682 -13.304 1.00 97.38 129 ASP A N 1
ATOM 1000 C CA . ASP A 1 129 ? 6.109 2.933 -14.194 1.00 97.38 129 ASP A CA 1
ATOM 1001 C C . ASP A 1 129 ? 5.205 3.881 -14.991 1.00 97.38 129 ASP A C 1
ATOM 1003 O O . ASP A 1 129 ? 4.282 4.499 -14.464 1.00 97.38 129 ASP A O 1
ATOM 1007 N N . VAL A 1 130 ? 5.507 4.021 -16.285 1.00 95.56 130 VAL A N 1
ATOM 1008 C CA . VAL A 1 130 ? 4.826 4.969 -17.180 1.00 95.56 130 VAL A CA 1
ATOM 1009 C C . VAL A 1 130 ? 3.355 4.598 -17.377 1.00 95.56 130 VAL A C 1
ATOM 1011 O O . VAL A 1 130 ? 2.512 5.494 -17.468 1.00 95.56 130 VAL A O 1
ATOM 1014 N N . ALA A 1 131 ? 3.040 3.299 -17.415 1.00 94.81 131 ALA A N 1
ATOM 1015 C CA . ALA A 1 131 ? 1.670 2.826 -17.558 1.00 94.81 131 ALA A CA 1
ATOM 1016 C C . ALA A 1 131 ? 0.882 3.111 -16.276 1.00 94.81 131 ALA A C 1
ATOM 1018 O O . ALA A 1 131 ? -0.188 3.715 -16.342 1.00 94.81 131 ALA A O 1
ATOM 1019 N N . PHE A 1 132 ? 1.463 2.800 -15.114 1.00 96.50 132 PHE A N 1
ATOM 1020 C CA . PHE A 1 132 ? 0.863 3.116 -13.817 1.00 96.50 132 PHE A CA 1
ATOM 1021 C C . PHE A 1 132 ? 0.635 4.627 -13.654 1.00 96.50 132 PHE A C 1
ATOM 1023 O O . PHE A 1 132 ? -0.429 5.071 -13.227 1.00 96.50 132 PHE A O 1
ATOM 1030 N N . ALA A 1 133 ? 1.601 5.447 -14.078 1.00 96.81 133 ALA A N 1
ATOM 1031 C CA . ALA A 1 133 ? 1.475 6.899 -14.060 1.00 96.81 133 ALA A CA 1
ATOM 1032 C C . ALA A 1 133 ? 0.341 7.420 -14.945 1.00 96.81 133 ALA A C 1
ATOM 1034 O O . ALA A 1 133 ? -0.295 8.410 -14.585 1.00 96.81 133 ALA A O 1
ATOM 1035 N N . ARG A 1 134 ? 0.116 6.797 -16.108 1.00 94.69 134 ARG A N 1
ATOM 1036 C CA . ARG A 1 134 ? -1.008 7.129 -16.993 1.00 94.69 134 ARG A CA 1
ATOM 1037 C C . ARG A 1 134 ? -2.337 6.814 -16.313 1.00 94.69 134 ARG A C 1
ATOM 1039 O O . ARG A 1 134 ? -3.181 7.698 -16.253 1.00 94.69 134 ARG A O 1
ATOM 1046 N N . MET A 1 135 ? -2.474 5.619 -15.740 1.00 94.69 135 MET A N 1
ATOM 1047 C CA . MET A 1 135 ? -3.701 5.203 -15.048 1.00 94.69 135 MET A CA 1
ATOM 1048 C C . MET A 1 135 ? -4.019 6.101 -13.848 1.00 94.69 135 MET A C 1
ATOM 1050 O O . MET A 1 135 ? -5.146 6.564 -13.709 1.00 94.69 135 MET A O 1
ATOM 1054 N N . LEU A 1 136 ? -3.020 6.434 -13.022 1.00 95.06 136 LEU A N 1
ATOM 1055 C CA . LEU A 1 136 ? -3.228 7.352 -11.899 1.00 95.06 136 LEU A CA 1
ATOM 1056 C C . LEU A 1 136 ? -3.697 8.734 -12.365 1.00 95.06 136 LEU A C 1
ATOM 1058 O O . LEU A 1 136 ? -4.594 9.300 -11.750 1.00 95.06 136 LEU A O 1
ATOM 1062 N N . ARG A 1 137 ? -3.139 9.274 -13.457 1.00 92.25 137 ARG A N 1
ATOM 1063 C CA . ARG A 1 137 ? -3.613 10.555 -14.005 1.00 92.25 137 ARG A CA 1
ATOM 1064 C C . ARG A 1 137 ? -5.058 10.488 -14.478 1.00 92.25 137 ARG A C 1
ATOM 1066 O O . ARG A 1 137 ? -5.765 11.455 -14.269 1.00 92.25 137 ARG A O 1
ATOM 1073 N N . MET A 1 138 ? -5.476 9.388 -15.096 1.00 88.44 138 MET A N 1
ATOM 1074 C CA . MET A 1 138 ? -6.841 9.224 -15.601 1.00 88.44 138 MET A CA 1
ATOM 1075 C C . MET A 1 138 ? -7.861 9.108 -14.457 1.00 88.44 138 MET A C 1
ATOM 1077 O O . MET A 1 138 ? -8.901 9.761 -14.480 1.00 88.44 138 MET A O 1
ATOM 1081 N N . HIS A 1 139 ? -7.554 8.317 -13.426 1.00 89.81 139 HIS A N 1
ATOM 1082 C CA . HIS A 1 139 ? -8.557 7.905 -12.438 1.00 89.81 139 HIS A CA 1
ATOM 1083 C C . HIS A 1 139 ? -8.514 8.650 -11.096 1.00 89.81 139 HIS A C 1
ATOM 1085 O O . HIS A 1 139 ? -9.390 8.425 -10.264 1.00 89.81 139 HIS A O 1
ATOM 1091 N N . THR A 1 140 ? -7.531 9.521 -10.842 1.00 93.06 140 THR A N 1
ATOM 1092 C CA . THR A 1 140 ? -7.413 10.225 -9.549 1.00 93.06 140 THR A CA 1
ATOM 1093 C C . THR A 1 140 ? -7.650 11.727 -9.677 1.00 93.06 140 THR A C 1
ATOM 1095 O O . THR A 1 140 ? -7.283 12.342 -10.672 1.00 93.06 140 THR A O 1
ATOM 1098 N N . GLY A 1 141 ? -8.263 12.334 -8.653 1.00 90.25 141 GLY A N 1
ATOM 1099 C CA . GLY A 1 141 ? -8.486 13.786 -8.590 1.00 90.25 141 GLY A CA 1
ATOM 1100 C C . GLY A 1 141 ? -9.646 14.315 -9.443 1.00 90.25 141 GLY A C 1
ATOM 1101 O O . GLY A 1 141 ? -9.788 15.530 -9.574 1.00 90.25 141 GLY A O 1
ATOM 1102 N N . HIS A 1 142 ? -10.480 13.433 -9.997 1.00 88.62 142 HIS A N 1
ATOM 1103 C CA . HIS A 1 142 ? -11.628 13.791 -10.831 1.00 88.62 142 HIS A CA 1
ATOM 1104 C C . HIS A 1 142 ? -12.963 13.534 -10.122 1.00 88.62 142 HIS A C 1
ATOM 1106 O O . HIS A 1 142 ? -13.073 12.660 -9.263 1.00 88.62 142 HIS A O 1
ATOM 1112 N N . SER A 1 143 ? -13.983 14.300 -10.509 1.00 87.50 143 SER A N 1
ATOM 1113 C CA . SER A 1 143 ? -15.371 14.132 -10.063 1.00 87.50 143 SER A CA 1
ATOM 1114 C C . SER A 1 143 ? -16.192 13.428 -11.143 1.00 87.50 143 SER A C 1
ATOM 1116 O O . SER A 1 143 ? -15.957 13.647 -12.328 1.00 87.50 143 SER A O 1
ATOM 1118 N N . GLY A 1 144 ? -17.206 12.657 -10.743 1.00 86.62 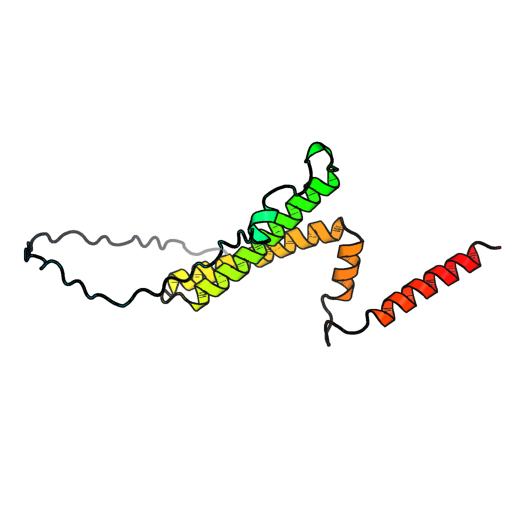144 GLY A N 1
ATOM 1119 C CA . GLY A 1 144 ? -18.048 11.872 -11.655 1.00 86.62 144 GLY A CA 1
ATOM 1120 C C . GLY A 1 144 ? -17.838 10.363 -11.480 1.00 86.62 144 GLY A C 1
ATOM 1121 O O . GLY A 1 144 ? -17.169 9.949 -10.531 1.00 86.62 144 GLY A O 1
ATOM 1122 N N . PRO A 1 145 ? -18.447 9.523 -12.333 1.00 88.88 145 PRO A N 1
ATOM 1123 C CA . PRO A 1 145 ? -18.220 8.080 -12.304 1.00 88.88 145 PRO A CA 1
ATOM 1124 C C . PRO A 1 145 ? -16.740 7.738 -12.545 1.00 88.88 145 PRO A C 1
ATOM 1126 O O . PRO A 1 145 ? -16.109 8.309 -13.423 1.00 88.88 145 PRO A O 1
ATOM 1129 N N . ILE A 1 146 ? -16.183 6.789 -11.784 1.00 87.06 146 ILE A N 1
ATOM 1130 C CA . ILE A 1 146 ? -14.783 6.343 -11.963 1.00 87.06 146 ILE A CA 1
ATOM 1131 C C . ILE A 1 146 ? -14.628 5.548 -13.268 1.00 87.06 146 ILE A C 1
ATOM 1133 O O . ILE A 1 146 ? -13.624 5.664 -13.965 1.00 87.06 146 ILE A O 1
ATOM 1137 N N . VAL A 1 147 ? -15.647 4.747 -13.592 1.00 80.62 147 VAL A N 1
ATOM 1138 C CA . VAL A 1 147 ? -15.746 3.977 -14.835 1.00 80.62 147 VAL A CA 1
ATOM 1139 C C . VAL A 1 147 ? -16.565 4.799 -15.831 1.00 80.62 147 VAL A C 1
ATOM 1141 O O . VAL A 1 147 ? -17.767 4.594 -15.989 1.00 80.62 147 VAL A O 1
ATOM 1144 N N . SER A 1 148 ? -15.936 5.790 -16.457 1.00 59.66 148 SER A N 1
ATOM 1145 C CA . SER A 1 148 ? -16.503 6.498 -17.607 1.00 59.66 148 SER A CA 1
ATOM 1146 C C . SER A 1 148 ? -15.384 6.928 -18.553 1.00 59.66 148 SER A C 1
ATOM 1148 O O . SER A 1 148 ? -14.575 7.772 -18.179 1.00 59.66 148 SER A O 1
ATOM 1150 N N . GLY A 1 149 ? -15.356 6.355 -19.763 1.00 58.06 149 GLY A N 1
ATOM 1151 C CA . GLY A 1 149 ? -14.575 6.876 -20.890 1.00 58.06 149 GLY A CA 1
ATOM 1152 C C . GLY A 1 149 ? -13.203 6.247 -21.163 1.00 58.06 149 GLY A C 1
ATOM 1153 O O . GLY A 1 149 ? -12.304 6.973 -21.569 1.00 58.06 149 GLY A O 1
ATOM 1154 N N . GLU A 1 150 ? -13.026 4.924 -21.030 1.00 54.00 150 GLU A N 1
ATOM 1155 C CA . GLU A 1 150 ? -11.879 4.235 -21.674 1.00 54.00 150 GLU A CA 1
ATOM 1156 C C . GLU A 1 150 ? -11.851 4.513 -23.198 1.00 54.00 150 GLU A C 1
ATOM 1158 O O . GLU A 1 150 ? -10.789 4.643 -23.801 1.00 54.00 150 GLU A O 1
ATOM 1163 N N . GLU A 1 151 ? -13.030 4.730 -23.791 1.00 53.84 151 GLU A N 1
ATOM 1164 C CA . GLU A 1 151 ? -13.244 5.022 -25.213 1.00 53.84 151 GLU A CA 1
ATOM 1165 C C . GLU A 1 151 ? -12.786 6.434 -25.650 1.00 53.84 151 GLU A C 1
ATOM 1167 O O . GLU A 1 151 ? -12.417 6.626 -26.809 1.00 53.84 151 GLU A O 1
ATOM 1172 N N . GLU A 1 152 ? -12.776 7.438 -24.760 1.00 53.34 152 GLU A N 1
ATOM 1173 C CA . GLU A 1 152 ? -12.463 8.832 -25.135 1.00 53.34 152 GLU A CA 1
ATOM 1174 C C . GLU A 1 152 ? -10.948 9.097 -25.245 1.00 53.34 152 GLU A C 1
ATOM 1176 O O . GLU A 1 152 ? -10.512 9.868 -26.105 1.00 53.34 152 GLU A O 1
ATOM 1181 N N . GLU A 1 153 ? -10.122 8.437 -24.421 1.00 54.53 153 GLU A N 1
ATOM 1182 C CA . GLU A 1 153 ? -8.658 8.583 -24.466 1.00 54.53 153 GLU A CA 1
ATOM 1183 C C . GLU A 1 153 ? -7.977 7.640 -25.473 1.00 54.53 153 GLU A C 1
ATOM 1185 O O . GLU 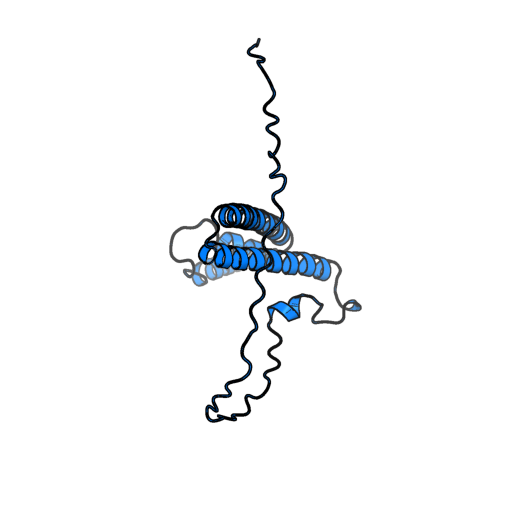A 1 153 ? -6.976 8.043 -26.075 1.00 54.53 153 GLU A O 1
ATOM 1190 N N . GLU A 1 154 ? -8.505 6.431 -25.721 1.00 55.69 154 GLU A N 1
ATOM 1191 C CA . GLU A 1 154 ? -8.015 5.578 -26.820 1.00 55.69 154 GLU A CA 1
ATOM 1192 C C . GLU A 1 154 ? -8.181 6.283 -28.177 1.00 55.69 154 GLU A C 1
ATOM 1194 O O . GLU A 1 154 ? -7.225 6.347 -28.955 1.00 55.69 154 GLU A O 1
ATOM 1199 N N . ALA A 1 155 ? -9.323 6.944 -28.399 1.00 52.88 155 ALA A N 1
ATOM 1200 C CA . ALA A 1 155 ? -9.566 7.759 -29.590 1.00 52.88 155 ALA A CA 1
ATOM 1201 C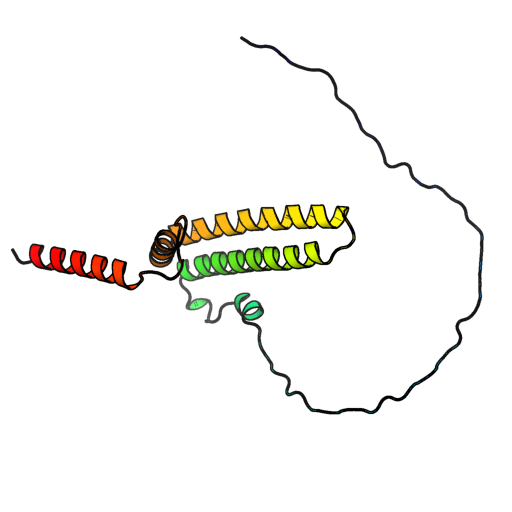 C . ALA A 1 155 ? -8.602 8.963 -29.706 1.00 52.88 155 ALA A C 1
ATOM 1203 O O . ALA A 1 155 ? -8.150 9.309 -30.801 1.00 52.88 155 ALA A O 1
ATOM 1204 N N . ALA A 1 156 ? -8.237 9.597 -28.584 1.00 54.06 156 ALA A N 1
ATOM 1205 C CA . ALA A 1 156 ? -7.266 10.695 -28.570 1.00 54.06 156 ALA A CA 1
ATOM 1206 C C . ALA A 1 156 ? -5.819 10.217 -28.822 1.00 54.06 156 ALA A C 1
ATOM 1208 O O . ALA A 1 156 ? -5.030 10.929 -29.452 1.00 54.06 156 ALA A O 1
ATOM 1209 N N . GLY A 1 157 ? -5.472 9.011 -28.360 1.00 53.97 157 GLY A N 1
ATOM 1210 C CA . GLY A 1 157 ? -4.181 8.368 -28.608 1.00 53.97 157 GLY A CA 1
ATOM 1211 C C . GLY A 1 157 ? -3.998 7.912 -30.059 1.00 53.97 157 GLY A C 1
ATOM 1212 O O . GLY A 1 157 ? -2.918 8.103 -30.623 1.00 53.97 157 GLY A O 1
ATOM 1213 N N . GLU A 1 158 ? -5.047 7.379 -30.692 1.00 51.00 158 GLU A N 1
ATOM 1214 C CA . GLU A 1 158 ? -5.037 7.018 -32.119 1.00 51.00 158 GLU A CA 1
ATOM 1215 C C . GLU A 1 158 ? -4.871 8.250 -33.026 1.00 51.00 158 GLU A C 1
ATOM 1217 O O . GLU A 1 158 ? -4.059 8.231 -33.958 1.00 51.00 158 GLU A O 1
ATOM 1222 N N . ALA A 1 159 ? -5.535 9.364 -32.699 1.00 49.59 159 ALA A N 1
ATOM 1223 C CA . ALA A 1 159 ? -5.440 10.610 -33.462 1.00 49.59 159 ALA A CA 1
ATOM 1224 C C . ALA A 1 159 ? -4.029 11.250 -33.448 1.00 49.59 159 ALA A C 1
ATOM 1226 O O . ALA A 1 159 ? -3.605 11.855 -34.440 1.00 49.59 159 ALA A O 1
ATOM 1227 N N . ASP A 1 160 ? -3.261 11.122 -32.355 1.00 47.91 160 ASP A N 1
ATOM 1228 C CA . ASP A 1 160 ? -1.883 11.651 -32.287 1.00 47.91 160 ASP A CA 1
ATOM 1229 C C . ASP A 1 160 ? -0.875 10.777 -33.062 1.00 47.91 160 ASP A C 1
ATOM 1231 O O . ASP A 1 160 ? 0.077 11.289 -33.668 1.00 47.91 160 ASP A O 1
ATOM 1235 N N . VAL A 1 161 ? -1.109 9.460 -33.120 1.00 56.56 161 VAL A N 1
ATOM 1236 C CA . VAL A 1 161 ? -0.301 8.515 -33.910 1.00 56.56 161 VAL A CA 1
ATOM 1237 C C . VAL A 1 161 ? -0.502 8.747 -35.411 1.00 56.56 161 VAL A C 1
ATOM 1239 O O . VAL A 1 161 ? 0.485 8.819 -36.153 1.00 56.56 161 VAL A O 1
ATOM 1242 N N . GLU A 1 162 ? -1.742 8.955 -35.861 1.00 52.19 162 GLU A N 1
ATOM 1243 C CA . GLU A 1 162 ? -2.063 9.253 -37.265 1.00 52.19 162 GLU A CA 1
ATOM 1244 C C . GLU A 1 162 ? -1.408 10.569 -37.731 1.00 52.19 162 GLU A C 1
ATOM 1246 O O . GLU A 1 162 ? -0.719 10.618 -38.758 1.00 52.19 162 GLU A O 1
ATOM 1251 N N . ARG A 1 163 ? -1.482 11.618 -36.901 1.00 49.59 163 ARG A N 1
ATOM 1252 C CA . ARG A 1 163 ? -0.875 12.931 -37.175 1.00 49.59 163 ARG A CA 1
ATOM 1253 C C . ARG A 1 163 ? 0.657 12.899 -37.235 1.00 49.59 163 ARG A C 1
ATOM 1255 O O . ARG A 1 163 ? 1.274 13.684 -37.967 1.00 49.59 163 ARG A O 1
ATOM 1262 N N . ARG A 1 164 ? 1.304 12.022 -36.459 1.00 54.25 164 ARG A N 1
ATOM 1263 C CA . ARG A 1 164 ? 2.760 11.791 -36.529 1.00 54.25 164 ARG A CA 1
ATOM 1264 C C . ARG A 1 164 ? 3.154 10.972 -37.759 1.00 54.25 164 ARG A C 1
ATOM 1266 O O . ARG A 1 164 ? 4.187 11.275 -38.359 1.00 54.25 164 ARG A O 1
ATOM 1273 N N . GLY A 1 165 ? 2.330 10.007 -38.169 1.00 52.19 165 GLY A N 1
ATOM 1274 C CA . GLY A 1 165 ? 2.525 9.221 -39.392 1.00 52.19 165 GLY A CA 1
ATOM 1275 C C . GLY A 1 165 ? 2.484 10.063 -40.673 1.00 52.19 165 GLY A C 1
ATOM 1276 O O . GLY A 1 165 ? 3.299 9.858 -41.573 1.00 52.19 165 GLY A O 1
ATOM 1277 N N . GLU A 1 166 ? 1.617 11.076 -40.733 1.00 54.69 166 GLU A N 1
ATOM 1278 C CA . GLU A 1 166 ? 1.524 12.000 -41.877 1.00 54.69 166 GLU A CA 1
ATOM 1279 C C . GLU A 1 166 ? 2.725 12.951 -42.014 1.00 54.69 166 GLU A C 1
ATOM 1281 O O . GLU A 1 166 ? 3.110 13.326 -43.125 1.00 54.69 166 GLU A O 1
ATOM 1286 N N . LYS A 1 167 ? 3.354 13.337 -40.897 1.00 52.50 167 LYS A N 1
ATOM 1287 C CA . LYS A 1 167 ? 4.530 14.225 -40.898 1.00 52.50 167 LYS A CA 1
ATOM 1288 C C . LYS A 1 167 ? 5.842 13.516 -41.238 1.00 52.50 167 LYS A C 1
ATOM 1290 O O . LYS A 1 167 ? 6.782 14.189 -41.644 1.00 52.50 167 LYS A O 1
ATOM 1295 N N . GLY A 1 168 ? 5.911 12.191 -41.100 1.00 47.34 168 GLY A N 1
ATOM 1296 C CA . GLY A 1 168 ? 7.094 11.386 -41.436 1.00 47.34 168 GLY A CA 1
ATOM 1297 C C . GLY A 1 168 ? 7.217 10.999 -42.915 1.00 47.34 168 GLY A C 1
ATOM 1298 O O . GLY A 1 168 ? 8.146 10.282 -43.274 1.00 47.34 168 GLY A O 1
ATOM 1299 N N . LYS A 1 169 ? 6.278 11.433 -43.769 1.00 50.47 169 LYS A N 1
ATOM 1300 C CA . LYS A 1 169 ? 6.179 11.036 -45.185 1.00 50.47 169 LYS A CA 1
ATOM 1301 C C . LYS A 1 169 ? 6.471 12.176 -46.177 1.00 50.47 169 LYS A C 1
ATOM 1303 O O . LYS A 1 169 ? 6.107 12.055 -47.345 1.00 50.47 169 LYS A O 1
ATOM 1308 N N . ARG A 1 170 ? 7.083 13.276 -45.721 1.00 40.91 170 ARG A N 1
ATOM 1309 C CA . ARG A 1 170 ? 7.480 14.430 -46.548 1.00 40.91 170 ARG A CA 1
ATOM 1310 C C . ARG A 1 170 ? 8.988 14.610 -46.578 1.00 40.91 170 ARG A C 1
ATOM 1312 O O . ARG A 1 170 ? 9.609 14.391 -45.517 1.00 40.91 170 ARG A O 1
#

Sequence (170 aa):
MEPLAKELASREGGWPGNVGREGAKVTHSAPSDAAADGPGLGADAPAAHSSSMAGASQGWHEREELLSARTKDLHRALVSLQEELEAIDWYQQRIDATEDPELRHILEHNRDEEKEHASMILEWIRRRDVAFARMLRMHTGHSGPIVSGEEEEEAAGEADVERRGEKGKR